Protein AF-A0A914NV76-F1 (afdb_monomer_lite)

Structure (mmCIF, N/CA/C/O backbone):
data_AF-A0A914NV76-F1
#
_entry.id   AF-A0A91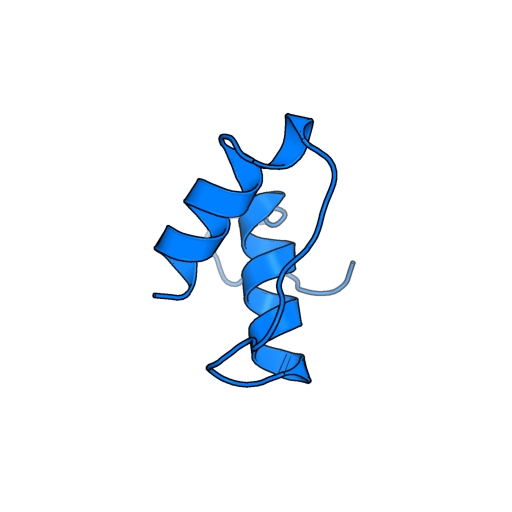4NV76-F1
#
loop_
_atom_site.group_PDB
_atom_site.id
_atom_site.type_symbol
_atom_site.label_atom_id
_atom_site.label_alt_id
_atom_site.label_comp_id
_atom_site.label_asym_id
_atom_site.label_entity_id
_atom_site.label_seq_id
_atom_site.pdbx_PDB_ins_code
_atom_site.Cartn_x
_atom_site.Cartn_y
_atom_site.Cartn_z
_atom_site.occupancy
_atom_site.B_iso_or_equiv
_atom_site.auth_seq_id
_atom_site.auth_comp_id
_atom_site.auth_asym_id
_atom_site.auth_atom_id
_atom_site.pdbx_PDB_model_num
ATOM 1 N N . MET A 1 1 ? -9.790 -1.214 -10.687 1.00 39.53 1 MET A N 1
ATOM 2 C CA . MET A 1 1 ? -10.465 -1.066 -12.004 1.00 39.53 1 MET A CA 1
ATOM 3 C C . MET A 1 1 ? -11.730 -0.212 -11.874 1.00 39.53 1 MET A C 1
ATOM 5 O O . MET A 1 1 ? -12.797 -0.775 -11.708 1.00 39.53 1 MET A O 1
ATOM 9 N N . LEU A 1 2 ? -11.583 1.123 -11.881 1.00 39.31 2 LEU A N 1
ATOM 10 C CA . LEU A 1 2 ? -12.576 2.179 -12.205 1.00 39.31 2 LEU A CA 1
ATOM 11 C C . LEU A 1 2 ? -12.153 3.497 -11.525 1.00 39.31 2 LEU A C 1
ATOM 13 O O . LEU A 1 2 ? -12.837 3.996 -10.645 1.00 39.31 2 LEU A O 1
ATOM 17 N N . LEU A 1 3 ? -11.016 4.069 -11.925 1.00 43.62 3 LEU A N 1
ATOM 18 C CA . LEU A 1 3 ? -10.737 5.493 -11.710 1.00 43.62 3 LEU A CA 1
ATOM 19 C C . LEU A 1 3 ? -10.068 6.016 -12.983 1.00 43.62 3 LEU A C 1
ATOM 21 O O . LEU A 1 3 ? -8.889 5.775 -13.237 1.00 43.62 3 LEU A O 1
ATOM 25 N N . ALA A 1 4 ? -10.874 6.643 -13.840 1.00 43.88 4 ALA A N 1
ATOM 26 C CA . ALA A 1 4 ? -10.402 7.356 -15.016 1.00 43.88 4 ALA A CA 1
ATOM 27 C C . ALA A 1 4 ? -9.765 8.683 -14.577 1.00 43.88 4 ALA A C 1
ATOM 29 O O . ALA A 1 4 ? -10.313 9.429 -13.770 1.00 43.88 4 ALA A O 1
ATOM 30 N N . ILE A 1 5 ? -8.567 8.911 -15.098 1.00 56.22 5 ILE A N 1
ATOM 31 C CA . ILE A 1 5 ? -7.559 9.865 -14.651 1.00 56.22 5 ILE A CA 1
ATOM 32 C C . ILE A 1 5 ? -7.851 11.296 -15.118 1.00 56.22 5 ILE A C 1
ATOM 34 O O . ILE A 1 5 ? -8.004 11.548 -16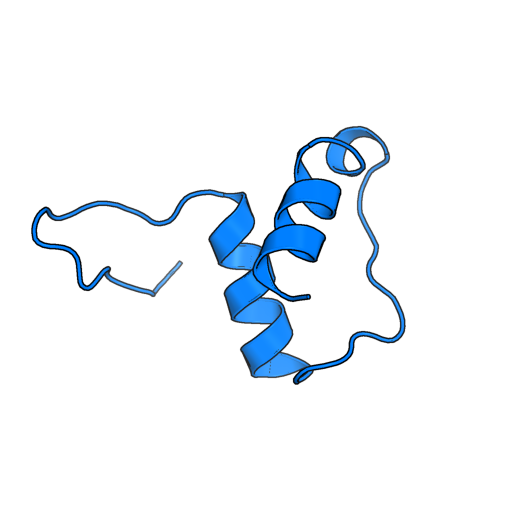.310 1.00 56.22 5 ILE A O 1
ATOM 38 N N . ILE A 1 6 ? -7.826 12.250 -14.181 1.00 55.28 6 ILE A N 1
ATOM 39 C CA . ILE A 1 6 ? -7.752 13.691 -14.464 1.00 55.28 6 ILE A CA 1
ATOM 40 C C . ILE A 1 6 ? -6.269 14.048 -14.666 1.00 55.28 6 ILE A C 1
ATOM 42 O O . ILE A 1 6 ? -5.600 14.555 -13.772 1.00 55.28 6 ILE A O 1
ATOM 46 N N . TRP A 1 7 ? -5.725 13.739 -15.842 1.00 54.94 7 T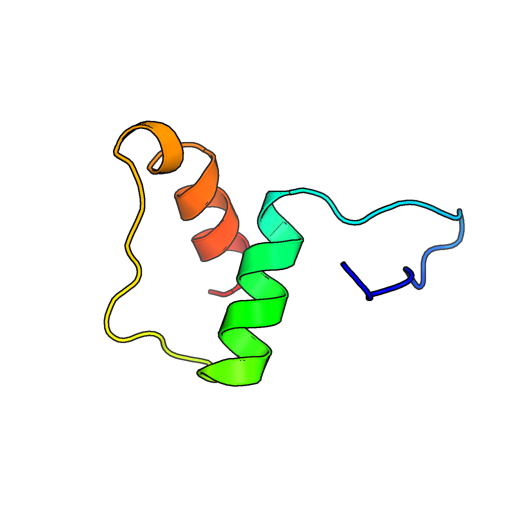RP A N 1
ATOM 47 C CA . TRP A 1 7 ? -4.461 14.303 -16.327 1.00 54.94 7 TRP A CA 1
ATOM 48 C C . TRP A 1 7 ? -4.646 14.769 -17.767 1.00 54.94 7 TRP A C 1
ATOM 50 O O . TRP A 1 7 ? -5.483 14.246 -18.500 1.00 54.94 7 TRP A O 1
ATOM 60 N N . ARG A 1 8 ? -3.836 15.747 -18.192 1.00 52.94 8 ARG A N 1
ATOM 61 C CA . ARG A 1 8 ? -3.860 16.333 -19.549 1.00 52.94 8 ARG A CA 1
ATOM 62 C C . ARG A 1 8 ? -3.629 15.321 -20.692 1.00 52.94 8 ARG A C 1
ATOM 64 O O . ARG A 1 8 ? -3.782 15.697 -21.846 1.00 52.94 8 ARG A O 1
ATOM 71 N N . ASN A 1 9 ? -3.287 14.068 -20.380 1.00 64.19 9 ASN A N 1
ATOM 72 C CA . ASN A 1 9 ? -3.251 12.928 -21.295 1.00 64.19 9 ASN A CA 1
ATOM 73 C C . ASN A 1 9 ? -3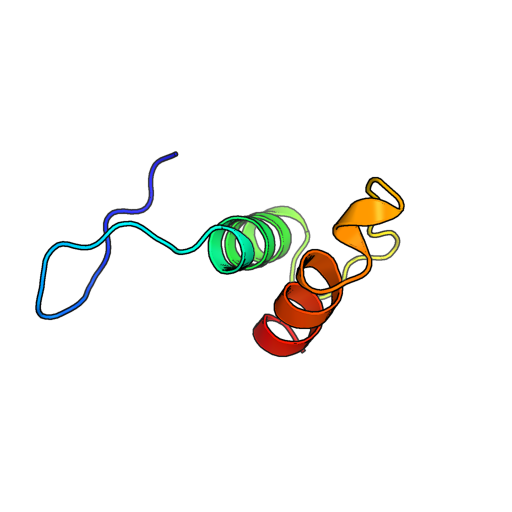.985 11.732 -20.661 1.00 64.19 9 ASN A C 1
ATOM 75 O O . ASN A 1 9 ? -3.839 11.482 -19.464 1.00 64.19 9 ASN A O 1
ATOM 79 N N . CYS A 1 10 ? -4.744 10.979 -21.465 1.00 76.06 10 CYS A N 1
ATOM 80 C CA . CYS A 1 10 ? -5.480 9.787 -21.026 1.00 76.06 10 CYS A CA 1
ATOM 81 C C . CYS A 1 10 ? -4.519 8.636 -20.672 1.00 76.06 10 CYS A C 1
ATOM 83 O O . CYS A 1 10 ? -4.153 7.839 -21.534 1.00 76.06 10 CYS A O 1
ATOM 85 N N . GLY A 1 11 ? -4.104 8.557 -19.407 1.00 76.56 11 GLY A N 1
ATOM 86 C CA . GLY A 1 11 ? -3.326 7.445 -18.851 1.00 76.56 11 GLY A CA 1
ATOM 87 C C . GLY A 1 11 ? -4.173 6.469 -18.029 1.00 76.56 11 GLY A C 1
ATOM 88 O O . GLY A 1 11 ? -5.350 6.718 -17.759 1.00 76.56 11 GLY A O 1
ATOM 89 N N . ARG A 1 12 ? -3.555 5.362 -17.595 1.00 83.69 12 ARG A N 1
ATOM 90 C CA . ARG A 1 12 ? -4.072 4.483 -16.531 1.00 83.69 12 ARG A CA 1
ATOM 91 C C . ARG A 1 12 ? -3.247 4.660 -15.255 1.00 83.69 12 ARG A C 1
ATOM 93 O O . ARG A 1 12 ? -2.078 5.038 -15.365 1.00 83.69 12 ARG A O 1
ATOM 100 N N . PRO A 1 13 ? -3.842 4.443 -14.071 1.00 85.50 13 PRO A N 1
ATOM 101 C CA . PRO A 1 13 ? -3.109 4.600 -12.826 1.00 85.50 13 PRO A CA 1
ATOM 102 C C . PRO A 1 13 ? -1.959 3.598 -12.758 1.00 85.50 13 PRO A C 1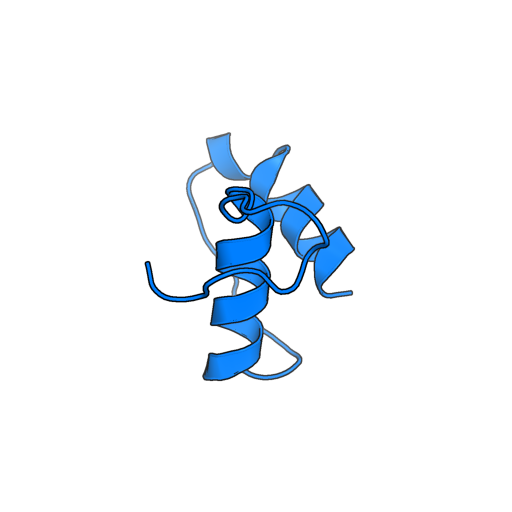
ATOM 104 O O . PRO A 1 13 ? -2.016 2.511 -13.331 1.00 85.50 13 PRO A O 1
ATOM 107 N N . GLY A 1 14 ? -0.872 4.012 -12.111 1.00 85.88 14 GLY A N 1
ATOM 108 C CA . 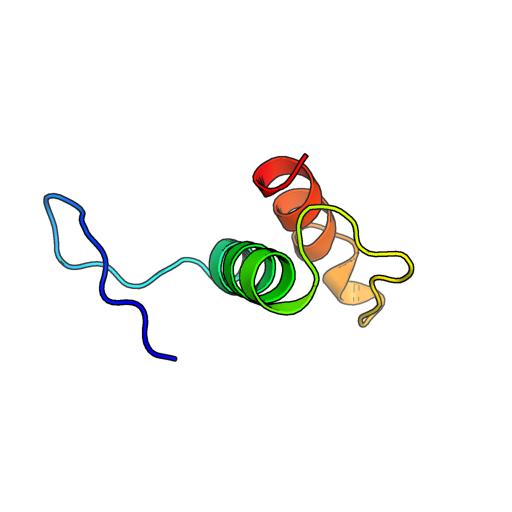GLY A 1 14 ? 0.227 3.107 -11.806 1.00 85.88 14 GLY A CA 1
ATOM 109 C C . GLY A 1 14 ? -0.208 2.078 -10.764 1.00 85.88 14 GLY A C 1
ATOM 110 O O . GLY A 1 14 ? -1.052 2.364 -9.923 1.00 85.88 14 GLY A O 1
ATOM 111 N N . TRP A 1 15 ? 0.411 0.900 -10.782 1.00 86.75 15 TRP A N 1
ATOM 112 C CA . TRP A 1 15 ? 0.055 -0.203 -9.885 1.00 86.75 15 TRP A CA 1
ATOM 113 C C . TRP A 1 15 ? -0.005 0.207 -8.398 1.00 86.75 15 TRP A C 1
ATOM 115 O O . TRP A 1 15 ? -0.982 -0.098 -7.725 1.00 86.75 15 TRP A O 1
ATOM 125 N N . HIS A 1 16 ? 0.986 0.958 -7.907 1.00 89.00 16 HIS A N 1
ATOM 126 C CA . HIS A 1 16 ? 1.071 1.361 -6.494 1.00 89.00 16 HIS A CA 1
ATOM 127 C C . HIS A 1 16 ? -0.035 2.345 -6.068 1.00 89.00 16 HIS A C 1
ATOM 129 O O . HIS A 1 16 ? -0.622 2.191 -5.004 1.00 89.00 16 HIS A O 1
ATOM 135 N N . ILE A 1 17 ? -0.391 3.312 -6.929 1.00 90.75 17 ILE A N 1
ATOM 136 C CA . ILE A 1 17 ? -1.375 4.348 -6.569 1.00 90.75 17 ILE A CA 1
ATOM 137 C C . ILE A 1 17 ? -2.798 3.792 -6.474 1.00 90.75 17 ILE A C 1
ATOM 139 O O . ILE A 1 17 ? -3.639 4.360 -5.779 1.00 90.75 17 ILE A O 1
ATOM 143 N N . GLU A 1 18 ? -3.078 2.673 -7.147 1.00 92.75 18 GLU A N 1
ATOM 144 C CA . GLU A 1 18 ? -4.376 2.013 -7.034 1.00 92.75 18 GLU A CA 1
ATOM 145 C C . GLU A 1 18 ? -4.621 1.516 -5.602 1.00 92.75 18 GLU A C 1
ATOM 147 O O . GLU A 1 18 ? -5.668 1.818 -5.026 1.00 92.75 18 GLU A O 1
ATOM 152 N N . CYS A 1 19 ? -3.658 0.810 -5.004 1.00 89.56 19 CYS A N 1
ATOM 153 C CA . CYS A 1 19 ? -3.762 0.288 -3.640 1.00 89.56 19 CYS A CA 1
ATOM 154 C C . CYS A 1 19 ? -3.825 1.407 -2.592 1.00 89.56 19 CYS A C 1
ATOM 156 O O . CYS A 1 19 ? -4.692 1.370 -1.711 1.00 89.56 19 CYS A O 1
ATOM 158 N N . SER A 1 20 ? -2.987 2.442 -2.719 1.00 91.88 20 SER A N 1
ATOM 159 C CA . SER A 1 20 ? -3.033 3.605 -1.824 1.00 91.88 20 SER A CA 1
ATOM 160 C C . SER A 1 20 ? -4.395 4.299 -1.875 1.00 91.88 20 SER A C 1
ATOM 162 O O . SER A 1 20 ? -5.024 4.505 -0.839 1.00 91.88 20 SER A O 1
ATOM 164 N N . ALA A 1 21 ? -4.918 4.586 -3.073 1.00 92.62 21 ALA A N 1
ATOM 165 C CA . ALA A 1 21 ? -6.211 5.255 -3.214 1.00 92.62 21 ALA A CA 1
ATOM 166 C C . ALA A 1 21 ? -7.377 4.408 -2.672 1.00 92.62 21 ALA A C 1
ATOM 168 O O . ALA A 1 21 ? -8.255 4.926 -1.977 1.00 92.62 21 ALA A O 1
ATOM 169 N N . MET A 1 22 ? -7.394 3.103 -2.963 1.00 93.19 22 MET A N 1
ATOM 170 C CA . MET A 1 22 ? -8.457 2.211 -2.494 1.00 93.19 22 MET A CA 1
ATOM 171 C C . MET A 1 22 ? -8.432 2.050 -0.974 1.00 93.19 22 MET A C 1
ATOM 173 O O . MET A 1 22 ? -9.477 2.202 -0.337 1.00 93.19 22 MET A O 1
ATOM 177 N N . SER A 1 23 ? -7.260 1.796 -0.387 1.00 92.25 23 SER A N 1
ATOM 178 C CA . SER A 1 23 ? -7.130 1.583 1.057 1.00 92.25 23 SER A CA 1
ATOM 179 C C . SER A 1 23 ? -7.503 2.830 1.861 1.00 92.25 23 SER A C 1
ATOM 181 O O . SER A 1 23 ? -8.262 2.712 2.821 1.00 92.25 23 SER A O 1
ATOM 183 N N . MET A 1 24 ? -7.114 4.029 1.410 1.00 90.62 24 MET A N 1
ATOM 184 C CA . MET A 1 24 ? -7.582 5.285 2.010 1.00 90.62 24 MET A CA 1
ATOM 185 C C . MET A 1 24 ? -9.098 5.447 1.938 1.00 90.62 24 MET A C 1
ATOM 187 O O . MET A 1 24 ? -9.721 5.895 2.897 1.00 90.62 24 MET A O 1
ATOM 191 N N . SER A 1 25 ? -9.700 5.113 0.792 1.00 92.81 25 SER A N 1
ATOM 192 C CA . SER A 1 25 ? -11.139 5.315 0.590 1.00 92.81 25 SER A CA 1
ATOM 193 C C . SER A 1 25 ? -11.997 4.404 1.471 1.00 92.81 25 SER A C 1
ATOM 195 O O . SER A 1 25 ? -13.082 4.802 1.887 1.00 92.81 25 SER A O 1
ATOM 197 N N . VAL A 1 26 ? -11.508 3.194 1.761 1.00 94.25 26 VAL A N 1
ATOM 198 C CA . VAL A 1 26 ? -12.249 2.173 2.513 1.00 94.25 26 VAL A CA 1
ATOM 199 C C . VAL A 1 26 ? -11.914 2.218 4.002 1.00 94.25 26 VAL A C 1
ATOM 201 O O . VAL A 1 26 ? -12.813 2.119 4.833 1.00 94.25 26 VAL A O 1
ATOM 204 N N . CYS A 1 27 ? -10.636 2.363 4.349 1.00 92.38 27 CYS A N 1
ATOM 205 C CA . CYS A 1 27 ? -10.151 2.259 5.726 1.00 92.38 27 CYS A CA 1
ATOM 206 C C . CYS A 1 27 ? -9.835 3.619 6.367 1.00 92.38 27 CYS A C 1
ATOM 208 O O . CYS A 1 27 ? -9.609 3.688 7.573 1.00 92.38 27 CYS A O 1
ATOM 210 N N . GLY A 1 28 ? -9.844 4.706 5.594 1.00 88.56 28 GLY A N 1
ATOM 211 C CA . GLY A 1 28 ? -9.485 6.039 6.068 1.00 88.56 28 GLY A CA 1
ATOM 212 C C . GLY A 1 28 ? -7.973 6.274 6.091 1.00 88.56 28 GLY A C 1
ATOM 213 O O . GLY A 1 28 ? -7.197 5.588 5.435 1.00 88.56 28 GLY A O 1
ATOM 214 N N . SER A 1 29 ? -7.539 7.279 6.850 1.00 85.94 29 SER A N 1
ATOM 215 C CA . SER A 1 29 ? -6.142 7.739 6.874 1.00 85.94 29 SER A CA 1
ATOM 216 C C . SER A 1 29 ? -5.182 6.846 7.666 1.00 85.94 29 SER A C 1
ATOM 218 O O . SER A 1 29 ? -3.990 7.137 7.716 1.00 85.94 29 SER A O 1
ATOM 220 N N . LYS A 1 30 ? -5.671 5.783 8.311 1.00 87.75 30 LYS A N 1
ATOM 221 C CA . LYS A 1 30 ? -4.847 4.870 9.103 1.00 87.75 30 LYS A CA 1
ATOM 222 C C . LYS A 1 30 ? -5.274 3.429 8.862 1.00 87.75 30 LYS A C 1
ATOM 224 O O . LYS A 1 30 ? -6.431 3.079 9.057 1.00 87.75 30 LYS A O 1
ATOM 229 N N . LEU A 1 31 ? -4.302 2.600 8.500 1.00 90.31 31 LEU A N 1
ATOM 230 C CA . LEU A 1 31 ? -4.437 1.150 8.450 1.00 90.31 31 LEU A CA 1
ATOM 231 C C . LEU A 1 31 ? -3.769 0.556 9.685 1.00 90.31 31 LEU A C 1
ATOM 233 O O . LEU A 1 31 ? -2.612 0.863 9.966 1.00 90.31 31 LEU A O 1
ATOM 237 N N . ASP A 1 32 ? -4.480 -0.302 10.409 1.00 93.00 32 ASP A N 1
ATOM 238 C CA . ASP A 1 32 ? -3.896 -0.996 11.560 1.00 93.00 32 ASP A CA 1
ATOM 239 C C . ASP A 1 32 ? -2.983 -2.148 11.122 1.00 93.00 32 ASP A C 1
ATOM 241 O O . ASP A 1 32 ? -1.944 -2.389 11.736 1.00 93.00 32 ASP A O 1
ATOM 245 N N . ILE A 1 33 ? -3.348 -2.849 10.042 1.00 93.44 33 ILE A N 1
ATOM 246 C CA . ILE A 1 33 ? -2.554 -3.929 9.449 1.00 93.44 33 ILE A CA 1
ATOM 247 C C . ILE A 1 33 ? -2.619 -3.808 7.925 1.00 93.44 33 ILE A C 1
ATOM 249 O O . ILE A 1 33 ? -3.699 -3.858 7.340 1.00 93.44 33 ILE A O 1
ATOM 253 N N . HIS A 1 34 ? -1.453 -3.699 7.289 1.00 93.44 34 HIS A N 1
ATOM 254 C CA . HIS A 1 34 ? -1.283 -3.797 5.841 1.00 93.44 34 HIS A CA 1
ATOM 255 C C . HIS A 1 34 ? -0.411 -5.025 5.548 1.00 93.44 34 HIS A C 1
ATOM 257 O O . HIS A 1 34 ? 0.715 -5.113 6.038 1.00 93.44 34 HIS A O 1
ATOM 263 N N . ALA A 1 35 ? -0.938 -5.993 4.796 1.00 94.69 35 ALA A N 1
ATOM 264 C CA . ALA A 1 35 ? -0.274 -7.265 4.515 1.00 94.69 35 ALA A CA 1
ATOM 265 C C . ALA A 1 35 ? -0.187 -7.547 3.009 1.00 94.69 35 ALA A C 1
ATOM 267 O O . ALA A 1 35 ? -1.014 -7.083 2.232 1.00 94.69 35 ALA A O 1
ATOM 268 N N . GLY A 1 36 ? 0.788 -8.370 2.621 1.00 95.00 36 GLY A N 1
ATOM 269 C CA . GLY A 1 36 ? 1.010 -8.822 1.250 1.00 95.00 36 GLY A CA 1
ATOM 270 C C . GLY A 1 36 ? 2.160 -9.830 1.187 1.00 95.00 36 GLY A C 1
ATOM 271 O O . GLY A 1 36 ? 2.740 -10.182 2.218 1.00 95.00 36 GLY A O 1
ATOM 272 N N . GLY A 1 37 ? 2.486 -10.310 -0.014 1.00 97.62 37 GLY A N 1
ATOM 273 C CA . GLY A 1 37 ? 3.638 -11.190 -0.234 1.00 97.62 37 GLY A CA 1
ATOM 274 C C . GLY A 1 37 ? 4.974 -10.521 0.122 1.00 97.62 37 GLY A C 1
ATOM 275 O O . GLY A 1 37 ? 5.082 -9.295 0.159 1.00 97.62 37 GLY A O 1
ATOM 276 N N . PHE A 1 38 ? 6.013 -11.320 0.393 1.00 96.94 38 PHE A N 1
ATOM 277 C CA . PHE A 1 38 ? 7.353 -10.794 0.707 1.00 96.94 38 PHE A CA 1
ATOM 278 C C . PHE A 1 38 ? 7.947 -9.980 -0.453 1.00 96.94 38 PHE A C 1
ATOM 280 O O . PHE A 1 38 ? 8.627 -8.981 -0.232 1.00 96.94 38 PHE A O 1
ATOM 287 N N . ASP A 1 39 ? 7.645 -10.387 -1.682 1.00 97.12 39 ASP A N 1
ATOM 288 C CA . ASP A 1 39 ? 7.987 -9.710 -2.932 1.00 97.12 39 ASP A CA 1
ATOM 289 C C . ASP A 1 39 ? 7.366 -8.311 -3.048 1.00 97.12 39 ASP A C 1
ATOM 291 O O . ASP A 1 39 ? 7.952 -7.427 -3.666 1.00 97.12 39 ASP A O 1
ATOM 295 N N . LEU A 1 40 ? 6.225 -8.074 -2.396 1.00 96.50 40 LEU A N 1
ATOM 296 C CA . LEU A 1 40 ? 5.570 -6.767 -2.373 1.00 96.50 40 LEU A CA 1
ATOM 297 C C . LEU A 1 40 ? 6.186 -5.807 -1.356 1.00 96.50 40 LEU A C 1
ATOM 299 O O . LEU A 1 40 ? 5.906 -4.611 -1.404 1.00 96.50 40 LEU A O 1
ATOM 303 N N . LYS A 1 41 ? 7.058 -6.285 -0.460 1.00 96.06 41 LYS A N 1
ATOM 304 C CA . LYS A 1 41 ? 7.718 -5.415 0.519 1.00 96.06 41 LYS A CA 1
ATOM 305 C C . LYS A 1 41 ? 8.453 -4.262 -0.168 1.00 96.06 41 LYS A C 1
ATOM 307 O O . LYS A 1 41 ? 8.315 -3.126 0.261 1.00 96.06 41 LYS A O 1
ATOM 312 N N . PHE A 1 42 ? 9.179 -4.546 -1.249 1.00 95.50 42 PHE A N 1
ATOM 313 C CA . PHE A 1 42 ? 9.893 -3.537 -2.027 1.00 95.50 42 PHE A CA 1
ATOM 314 C C . PHE A 1 42 ? 9.764 -3.814 -3.534 1.00 95.50 42 PHE A C 1
ATOM 316 O O . PHE A 1 42 ? 10.016 -4.942 -3.951 1.00 95.50 42 PHE A O 1
ATOM 323 N N . PRO A 1 43 ? 9.432 -2.811 -4.373 1.00 94.88 43 PRO A N 1
ATOM 324 C CA . PRO A 1 43 ? 9.168 -1.411 -4.025 1.00 94.88 43 PRO A CA 1
ATOM 325 C C . PRO A 1 43 ? 7.692 -1.131 -3.690 1.00 94.88 43 PRO A C 1
ATOM 327 O O . PRO A 1 43 ? 7.333 0.022 -3.487 1.00 94.88 43 PRO A O 1
ATOM 330 N N . HIS A 1 44 ? 6.818 -2.145 -3.700 1.00 95.75 44 HIS A N 1
ATOM 331 C CA . HIS A 1 44 ? 5.371 -1.923 -3.726 1.00 95.75 44 HIS A CA 1
ATOM 332 C C . HIS A 1 44 ? 4.825 -1.281 -2.448 1.00 95.75 44 HIS A C 1
ATOM 334 O O . HIS A 1 44 ? 4.358 -0.147 -2.522 1.00 95.75 44 HIS A O 1
ATOM 340 N N . HIS A 1 45 ? 4.953 -1.932 -1.292 1.00 95.12 45 HIS A N 1
ATOM 341 C CA . HIS A 1 45 ? 4.488 -1.364 -0.025 1.00 95.12 45 HIS A CA 1
ATOM 342 C C . HIS A 1 45 ? 5.263 -0.097 0.368 1.00 95.12 45 HIS A C 1
ATOM 344 O O . HIS A 1 45 ? 4.667 0.824 0.916 1.00 95.12 45 HIS A O 1
ATOM 350 N N . ASP A 1 46 ? 6.557 -0.002 0.043 1.00 96.06 46 ASP A N 1
ATOM 351 C CA . ASP A 1 46 ? 7.343 1.220 0.275 1.00 96.06 46 ASP A CA 1
ATOM 352 C C . ASP A 1 46 ? 6.775 2.421 -0.501 1.00 96.06 46 ASP A C 1
ATOM 354 O O . ASP A 1 46 ? 6.586 3.502 0.061 1.00 96.06 46 ASP A O 1
ATOM 358 N N . ASN A 1 47 ? 6.451 2.228 -1.784 1.00 95.06 47 ASN A N 1
ATOM 359 C CA . ASN A 1 47 ? 5.839 3.270 -2.607 1.00 95.06 47 ASN A CA 1
ATOM 360 C C . ASN A 1 47 ? 4.422 3.601 -2.153 1.00 95.06 47 ASN A C 1
ATOM 362 O O . ASN A 1 47 ? 4.020 4.758 -2.243 1.00 95.06 47 ASN A O 1
ATOM 366 N N . GLU A 1 48 ? 3.668 2.610 -1.681 1.00 93.88 48 GLU A N 1
ATOM 367 C CA . GLU A 1 48 ? 2.354 2.869 -1.112 1.00 93.88 48 GLU A CA 1
ATOM 368 C C . GLU A 1 48 ? 2.470 3.741 0.128 1.00 93.88 48 GLU A C 1
ATOM 370 O O . GLU A 1 48 ? 1.837 4.791 0.149 1.00 93.88 48 GLU A O 1
ATOM 375 N N . ILE A 1 49 ? 3.331 3.385 1.093 1.00 92.69 49 ILE A N 1
ATOM 376 C CA . ILE A 1 49 ? 3.573 4.178 2.309 1.00 92.69 49 ILE A CA 1
ATOM 377 C C . ILE A 1 49 ? 3.927 5.622 1.940 1.00 92.69 49 ILE A C 1
ATOM 379 O O . ILE A 1 49 ? 3.297 6.537 2.456 1.00 92.69 49 ILE A O 1
ATOM 383 N N . ALA A 1 50 ? 4.849 5.826 0.995 1.00 93.62 50 ALA A N 1
ATOM 384 C CA . ALA A 1 50 ? 5.259 7.160 0.552 1.00 93.62 50 ALA A CA 1
ATOM 385 C C . ALA A 1 50 ? 4.152 7.972 -0.159 1.00 93.62 50 ALA A C 1
ATOM 387 O O . ALA A 1 50 ? 4.273 9.187 -0.296 1.00 93.62 50 ALA A O 1
ATOM 388 N N . GLN A 1 51 ? 3.097 7.324 -0.665 1.00 90.50 51 GLN A N 1
ATOM 389 C CA . GLN A 1 51 ? 1.961 7.988 -1.319 1.00 90.50 51 GLN A CA 1
ATOM 390 C C . GLN A 1 51 ? 0.841 8.364 -0.341 1.00 90.50 51 GLN A C 1
ATOM 392 O O . GLN A 1 51 ? 0.079 9.286 -0.637 1.00 90.50 51 GLN A O 1
ATOM 397 N N . VAL A 1 52 ? 0.712 7.643 0.780 1.00 81.81 52 VAL A N 1
ATOM 398 C CA . VAL A 1 52 ? -0.346 7.862 1.785 1.00 81.81 52 VAL A CA 1
ATOM 399 C C . VAL A 1 52 ? 0.117 8.644 3.010 1.00 81.81 52 VAL A C 1
ATOM 401 O O . VAL A 1 52 ? -0.733 9.239 3.678 1.00 81.81 52 VAL A O 1
ATOM 404 N N . PHE A 1 53 ? 1.418 8.613 3.318 1.00 57.69 53 PHE A N 1
ATOM 405 C CA . PHE A 1 53 ? 1.993 9.135 4.559 1.00 57.69 53 PHE A CA 1
ATOM 406 C C . PHE A 1 53 ? 3.133 10.124 4.313 1.00 57.69 53 PHE A C 1
ATOM 408 O O . PHE A 1 53 ? 4.099 9.768 3.602 1.00 57.69 53 PHE A O 1
#

pLDDT: mean 83.69, std 16.87, range [39.31, 97.62]

Secondary structure (DSSP, 8-state):
------SSS-----HHHHHHHHHHHHH-S--S-----GGGIIIIIHHHHHHH-

Radius of gyration: 12.09 Å; chains: 1; bounding box: 22×28×33 Å

Organism: Meloidogyne incognita (NCBI:txid6306)

Foldseek 3Di:
DDDFDPDPDGDDDDPQVVCLVVCCVPVNLDDPDDDDDPVCVPPRVVVSVVVRD

InterPro domains:
  IPR014729 Rossmann-like alpha/beta/alpha sandwich fold [G3DSA:3.40.50.620] (6-53)
  IPR024909 Cysteinyl-tRNA synthetase/mycothiol ligase [PR00983] (1-19)
  IPR024909 Cysteinyl-tRNA synthetase/mycothiol ligase [PR00983] (32-53)
  IPR024909 Cysteinyl-tRNA synthetase/mycothiol ligase [PTHR10890] (11-51)
  IPR032678 tRNA synthetases class I, catalytic domain [PF01406] (10-51)

Sequence (53 aa):
MLLAIIWRNCGRPGWHIECSAMSMSVCGSKLDIHAGGFDLKFPHHDNEIAQVF